Protein AF-A0A7C6PXU7-F1 (afdb_monomer)

pLDDT: mean 91.39, std 9.28, range [48.44, 97.75]

Radius of gyration: 10.68 Å; Cα contacts (8 Å, |Δi|>4): 41; chains: 1; bounding box: 27×23×22 Å

Structure (mmCIF, N/CA/C/O backbone):
data_AF-A0A7C6PXU7-F1
#
_entry.id   AF-A0A7C6PXU7-F1
#
loop_
_atom_site.group_PDB
_atom_site.id
_atom_site.type_symbol
_atom_site.label_atom_id
_atom_site.label_alt_id
_atom_site.label_comp_id
_atom_site.label_asym_id
_atom_site.label_entity_id
_atom_site.label_seq_id
_atom_site.pdbx_PDB_ins_code
_atom_site.Cartn_x
_atom_site.Cartn_y
_atom_site.Cartn_z
_atom_site.occupancy
_atom_site.B_iso_or_equiv
_atom_site.auth_seq_id
_atom_site.auth_comp_id
_atom_site.auth_asym_id
_atom_site.auth_atom_id
_atom_site.pdbx_PDB_model_num
ATOM 1 N N . MET A 1 1 ? 15.544 14.865 -9.515 1.00 48.44 1 MET A N 1
ATOM 2 C CA . MET A 1 1 ? 14.123 14.773 -9.120 1.00 48.44 1 MET A CA 1
ATOM 3 C C . MET A 1 1 ? 13.889 13.312 -8.779 1.00 48.44 1 MET A C 1
ATOM 5 O O . MET A 1 1 ? 13.973 12.494 -9.683 1.00 48.44 1 MET A O 1
ATOM 9 N N . GLU A 1 2 ? 13.756 12.951 -7.503 1.00 62.03 2 GLU A N 1
ATOM 10 C CA . GLU A 1 2 ? 13.457 11.555 -7.161 1.00 62.03 2 GLU A CA 1
ATOM 11 C C . GLU A 1 2 ? 11.979 11.288 -7.439 1.00 62.03 2 GLU A C 1
ATOM 13 O O . GLU A 1 2 ? 11.094 11.893 -6.830 1.00 62.03 2 GLU A O 1
ATOM 18 N N . PHE A 1 3 ? 11.708 10.423 -8.412 1.00 69.06 3 PHE A N 1
ATOM 19 C CA . PHE A 1 3 ? 10.358 9.954 -8.672 1.00 69.06 3 PHE A CA 1
ATOM 20 C C . PHE A 1 3 ? 10.010 8.909 -7.618 1.00 69.06 3 PHE A C 1
ATOM 22 O O . PHE A 1 3 ? 10.648 7.862 -7.551 1.00 69.06 3 PHE A O 1
ATOM 29 N N . SER A 1 4 ? 8.986 9.184 -6.809 1.00 80.38 4 SER A N 1
ATOM 30 C CA . SER A 1 4 ? 8.469 8.195 -5.866 1.00 80.38 4 SER A CA 1
ATOM 31 C C . SER A 1 4 ? 7.972 6.969 -6.626 1.00 80.38 4 SER A C 1
ATOM 33 O O . SER A 1 4 ? 7.174 7.103 -7.563 1.00 80.38 4 SER 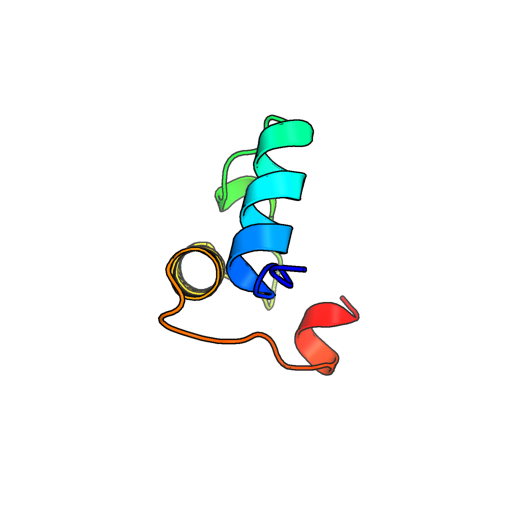A O 1
ATOM 35 N N . THR A 1 5 ? 8.368 5.784 -6.182 1.00 91.50 5 THR A N 1
ATOM 36 C CA . THR A 1 5 ? 7.808 4.520 -6.661 1.00 91.50 5 THR A CA 1
ATOM 37 C C . THR A 1 5 ? 6.294 4.470 -6.419 1.00 91.50 5 THR A C 1
ATOM 39 O O . THR A 1 5 ? 5.741 5.193 -5.581 1.00 91.50 5 THR A O 1
ATOM 42 N N . GLN A 1 6 ? 5.594 3.580 -7.127 1.00 92.06 6 GLN A N 1
ATOM 43 C CA . GLN A 1 6 ? 4.158 3.358 -6.907 1.00 92.06 6 GLN A CA 1
ATOM 44 C C . GLN A 1 6 ? 3.847 3.042 -5.434 1.00 92.06 6 GLN A C 1
ATOM 46 O O . GLN A 1 6 ? 2.885 3.573 -4.880 1.00 92.06 6 GLN A O 1
ATOM 51 N N . GLY A 1 7 ? 4.691 2.231 -4.786 1.00 94.88 7 GLY A N 1
ATOM 52 C CA . GLY A 1 7 ? 4.550 1.858 -3.379 1.00 94.88 7 GLY A CA 1
ATOM 53 C C . GLY A 1 7 ? 4.719 3.025 -2.415 1.00 94.88 7 GLY A C 1
ATOM 54 O O . GLY A 1 7 ? 3.917 3.192 -1.495 1.00 94.88 7 GLY A O 1
ATOM 55 N N . GLU A 1 8 ? 5.712 3.880 -2.649 1.00 95.31 8 GLU A N 1
ATOM 56 C CA . GLU A 1 8 ? 5.923 5.089 -1.850 1.00 95.31 8 GLU A CA 1
ATOM 57 C C . GLU A 1 8 ? 4.775 6.080 -2.015 1.00 95.31 8 GLU A C 1
ATOM 59 O O . GLU A 1 8 ? 4.294 6.642 -1.027 1.00 95.31 8 GLU A O 1
ATOM 64 N N . ARG A 1 9 ? 4.280 6.252 -3.247 1.00 94.12 9 ARG A N 1
ATOM 65 C CA . ARG A 1 9 ? 3.128 7.110 -3.531 1.00 94.12 9 ARG A CA 1
ATOM 66 C C . ARG A 1 9 ? 1.863 6.589 -2.850 1.00 94.12 9 ARG A C 1
ATOM 68 O O . ARG A 1 9 ? 1.180 7.371 -2.188 1.00 94.12 9 ARG A O 1
ATOM 75 N N . LEU A 1 10 ? 1.588 5.285 -2.944 1.00 94.88 10 LEU A N 1
ATOM 76 C CA . LEU A 1 10 ? 0.460 4.636 -2.267 1.00 94.88 10 LEU A CA 1
ATOM 77 C C . LEU A 1 10 ? 0.536 4.844 -0.749 1.00 94.88 10 LEU A C 1
ATOM 79 O O . LEU A 1 10 ? -0.416 5.327 -0.132 1.00 94.88 10 LEU A O 1
ATOM 83 N N . LYS A 1 11 ? 1.701 4.561 -0.153 1.00 96.12 11 LYS A N 1
ATOM 84 C CA . LYS A 1 11 ? 1.941 4.721 1.285 1.00 96.12 11 LYS A CA 1
ATOM 85 C C . LYS A 1 11 ? 1.756 6.165 1.737 1.00 96.12 11 LYS A C 1
ATOM 87 O O . LYS A 1 11 ? 1.151 6.406 2.784 1.00 96.12 11 LYS A O 1
ATOM 92 N N . LYS A 1 12 ? 2.254 7.126 0.953 1.00 96.00 12 LYS A N 1
ATOM 93 C CA . LYS A 1 12 ? 2.114 8.560 1.227 1.00 96.00 12 LYS A CA 1
ATOM 94 C C . LYS A 1 12 ? 0.644 8.974 1.242 1.00 96.00 12 LYS A C 1
ATOM 96 O O . LYS A 1 12 ? 0.201 9.546 2.236 1.00 96.00 12 LYS A O 1
ATOM 101 N N . ILE A 1 13 ? -0.118 8.629 0.203 1.00 95.44 13 ILE A N 1
ATOM 102 C CA . ILE A 1 13 ? -1.551 8.950 0.106 1.00 95.44 13 ILE A CA 1
ATOM 103 C C . ILE A 1 13 ? -2.320 8.323 1.273 1.00 95.44 13 ILE A C 1
ATOM 105 O O . ILE A 1 13 ? -3.034 9.026 1.985 1.00 95.44 13 ILE A O 1
ATOM 109 N N . ARG A 1 14 ? -2.106 7.031 1.556 1.00 96.81 14 ARG A N 1
ATOM 110 C CA . ARG A 1 14 ? -2.770 6.344 2.674 1.00 96.81 14 ARG A CA 1
ATOM 111 C C . ARG A 1 14 ? -2.523 7.042 4.013 1.00 96.81 14 ARG A C 1
ATOM 113 O O . ARG A 1 14 ? -3.438 7.186 4.823 1.00 96.81 14 ARG A O 1
ATOM 120 N N . LYS A 1 15 ? -1.279 7.460 4.265 1.00 97.44 15 LYS A N 1
ATOM 121 C CA . LYS A 1 15 ? -0.901 8.171 5.493 1.00 97.44 15 LYS A CA 1
ATOM 122 C C . LYS A 1 15 ? -1.512 9.569 5.559 1.00 97.44 15 LYS A C 1
ATOM 124 O O . LYS A 1 15 ? -1.973 9.943 6.634 1.00 97.44 15 LYS A O 1
ATOM 129 N N . MET A 1 16 ? -1.568 10.297 4.442 1.00 97.44 16 MET A N 1
ATOM 130 C CA . MET A 1 16 ? -2.248 11.597 4.359 1.00 97.44 16 MET A CA 1
ATOM 131 C C . MET A 1 16 ? -3.737 11.478 4.700 1.00 97.44 16 MET A C 1
ATOM 133 O O . MET A 1 16 ? -4.259 12.297 5.450 1.00 97.44 16 MET A O 1
ATOM 137 N N . LEU A 1 17 ? -4.389 10.412 4.231 1.00 97.19 17 LEU A N 1
ATOM 138 C CA . LEU A 1 17 ? -5.789 10.101 4.534 1.00 97.19 17 LEU A CA 1
ATOM 139 C C . LEU A 1 17 ? -5.994 9.469 5.923 1.00 97.19 17 LEU A C 1
ATOM 141 O O . LEU A 1 17 ? -7.119 9.155 6.294 1.00 97.19 17 LEU A O 1
ATOM 145 N N . LYS A 1 18 ? -4.922 9.268 6.705 1.00 97.62 18 LYS A N 1
ATOM 146 C CA . LYS A 1 18 ? -4.935 8.616 8.029 1.00 97.62 18 LYS A CA 1
ATOM 147 C C . LYS A 1 18 ? -5.560 7.211 8.034 1.00 97.62 18 LYS A C 1
ATOM 149 O O . LYS A 1 18 ? -6.049 6.754 9.063 1.00 97.62 18 LYS A O 1
ATOM 154 N N . MET A 1 19 ? -5.464 6.490 6.918 1.00 97.12 19 ME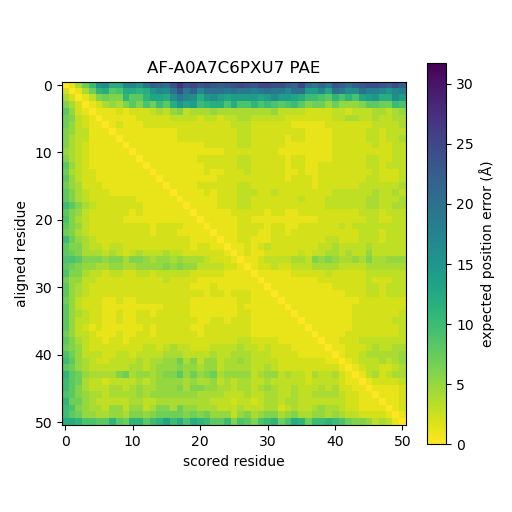T A N 1
ATOM 155 C CA . MET A 1 19 ? -6.027 5.147 6.764 1.00 97.12 19 MET A CA 1
ATOM 156 C C . MET A 1 19 ? -5.035 4.043 7.167 1.00 97.12 19 MET A C 1
ATOM 158 O O . MET A 1 19 ? -3.810 4.133 6.991 1.00 97.12 19 MET A O 1
ATOM 162 N N . LYS A 1 20 ? -5.560 2.932 7.674 1.00 97.75 20 LYS A N 1
ATOM 163 C CA . LYS A 1 20 ? -4.871 1.647 7.844 1.00 97.75 20 LYS A CA 1
ATOM 164 C C . LYS A 1 20 ? -4.903 0.881 6.520 1.00 97.75 20 LYS A C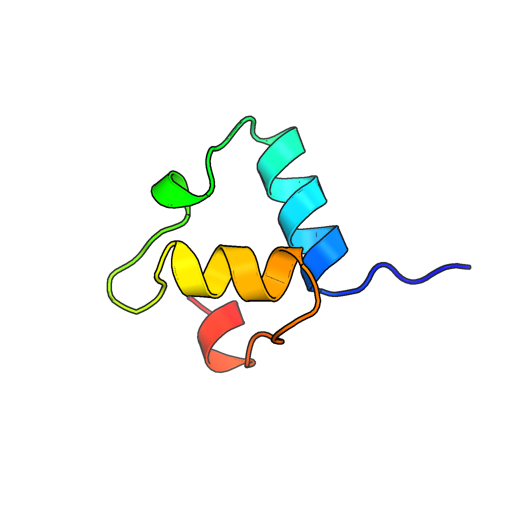 1
ATOM 166 O O . LYS A 1 20 ? -5.834 1.007 5.739 1.00 97.75 20 LYS A O 1
ATOM 171 N N . GLN A 1 21 ? -3.920 0.011 6.278 1.00 96.94 21 GLN A N 1
ATOM 172 C CA . GLN A 1 21 ? -3.884 -0.811 5.052 1.00 96.94 21 GLN A CA 1
ATOM 173 C C . GLN A 1 21 ? -5.148 -1.670 4.883 1.00 96.94 21 GLN A C 1
ATOM 175 O O . GLN A 1 21 ? -5.606 -1.880 3.772 1.00 96.94 21 GLN A O 1
ATOM 180 N N . ARG A 1 22 ? -5.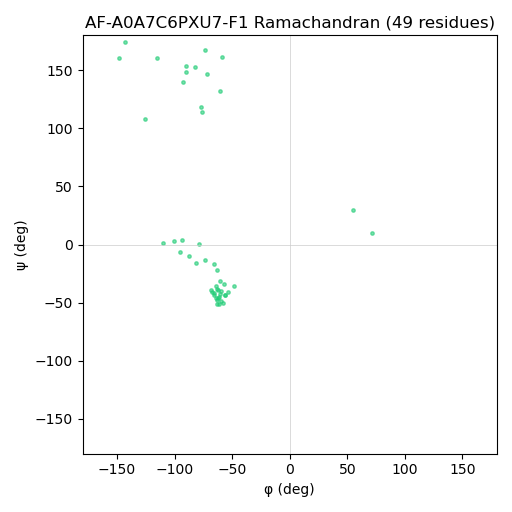737 -2.143 5.990 1.00 97.06 22 ARG A N 1
ATOM 181 C CA . ARG A 1 22 ? -6.969 -2.945 5.964 1.00 97.06 22 ARG A CA 1
ATOM 182 C C . ARG A 1 22 ? -8.186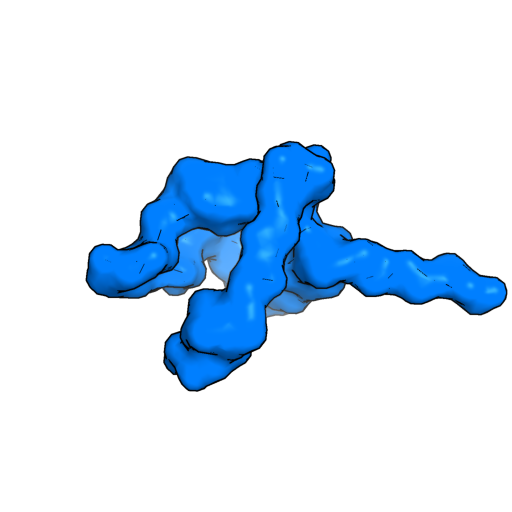 -2.195 5.411 1.00 97.06 22 ARG A C 1
ATOM 184 O O . ARG A 1 22 ? -9.137 -2.846 5.009 1.00 97.06 22 ARG A O 1
ATOM 191 N N . GLU A 1 23 ? -8.153 -0.864 5.444 1.00 96.44 23 GLU A N 1
ATOM 192 C CA . GLU A 1 23 ? -9.229 0.018 4.974 1.00 96.44 23 GLU A CA 1
ATOM 193 C C . GLU A 1 23 ? -9.101 0.324 3.476 1.00 96.44 23 GLU A C 1
ATOM 195 O O . GLU A 1 23 ? -10.019 0.878 2.895 1.00 96.44 23 GLU A O 1
ATOM 200 N N . LEU A 1 24 ? -7.978 -0.051 2.851 1.00 93.50 24 LEU A N 1
ATOM 201 C CA . LEU A 1 24 ? -7.796 -0.039 1.394 1.00 93.50 24 LEU A CA 1
ATOM 202 C C . LEU A 1 24 ? -8.131 -1.394 0.753 1.00 93.50 24 LEU A C 1
ATOM 204 O O . LEU A 1 24 ? -7.869 -1.596 -0.428 1.00 93.50 24 LEU A O 1
ATOM 208 N N . GLN A 1 25 ? -8.608 -2.356 1.546 1.00 93.94 25 GLN A N 1
ATOM 209 C CA . GLN A 1 25 ? -8.961 -3.666 1.021 1.00 93.94 25 GLN A CA 1
ATOM 210 C C . GLN A 1 25 ? -10.232 -3.590 0.198 1.00 93.94 25 GLN A C 1
ATOM 212 O O . GLN A 1 25 ? -11.162 -2.866 0.542 1.00 93.94 25 GLN A O 1
ATOM 217 N N . ASP A 1 26 ? -10.275 -4.434 -0.816 1.00 92.19 26 ASP A N 1
ATOM 218 C CA . ASP A 1 26 ? -11.450 -4.668 -1.634 1.00 92.19 26 ASP A CA 1
ATOM 219 C C . ASP A 1 26 ? -11.511 -6.159 -1.998 1.00 92.19 26 ASP A C 1
ATOM 221 O O . ASP A 1 26 ? -10.582 -6.919 -1.704 1.00 92.19 26 ASP A O 1
ATOM 225 N N . LYS A 1 27 ? -12.582 -6.599 -2.659 1.00 89.69 27 LYS A N 1
ATOM 226 C CA . LYS A 1 27 ? -12.820 -7.986 -3.076 1.00 89.69 27 LYS A CA 1
ATOM 227 C C . LYS A 1 27 ? -11.609 -8.613 -3.776 1.00 89.69 27 LYS A C 1
ATOM 229 O O . LYS A 1 27 ? -11.336 -9.792 -3.572 1.00 89.69 27 LYS A O 1
ATOM 234 N N . ASN A 1 28 ? -10.874 -7.817 -4.554 1.00 88.25 28 ASN A N 1
ATOM 235 C CA . ASN A 1 28 ? -9.703 -8.252 -5.320 1.00 88.25 28 ASN A CA 1
ATOM 236 C C . ASN A 1 28 ? -8.371 -7.694 -4.782 1.00 88.25 28 ASN A C 1
ATOM 238 O O . ASN A 1 28 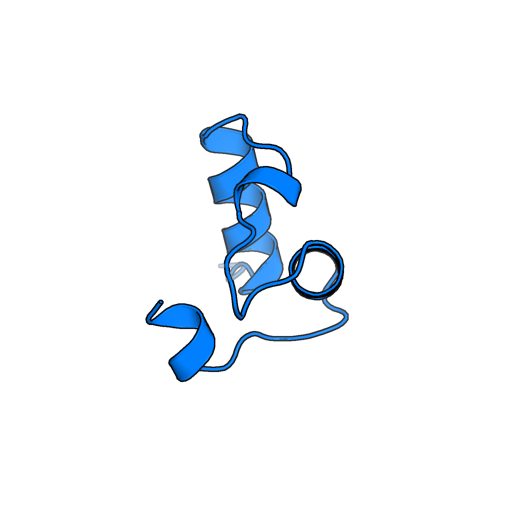? -7.316 -7.969 -5.350 1.00 88.25 28 ASN A O 1
ATOM 242 N N . ILE A 1 29 ? -8.393 -6.919 -3.692 1.00 92.81 29 ILE A N 1
ATOM 243 C CA . ILE A 1 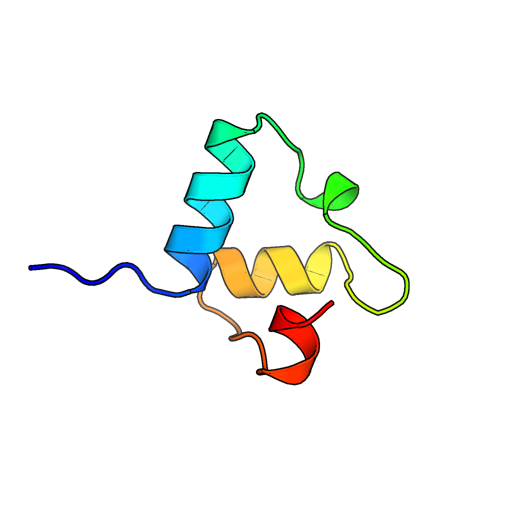29 ? -7.215 -6.248 -3.128 1.00 92.81 29 ILE A CA 1
ATOM 244 C C . ILE A 1 29 ? -7.092 -6.623 -1.653 1.00 92.81 29 ILE A C 1
ATOM 246 O O . ILE A 1 29 ? -7.840 -6.159 -0.794 1.00 92.81 29 ILE A O 1
ATOM 250 N N . THR A 1 30 ? -6.099 -7.451 -1.331 1.00 96.12 30 THR A N 1
ATOM 251 C CA . THR A 1 30 ? -5.863 -7.890 0.051 1.00 96.12 30 THR A CA 1
ATOM 252 C C . THR A 1 30 ? -4.912 -6.951 0.792 1.00 96.12 30 THR A C 1
ATOM 254 O O . THR A 1 30 ? -4.016 -6.336 0.207 1.00 96.12 30 THR A O 1
ATOM 257 N N . ARG A 1 31 ? -5.015 -6.894 2.127 1.00 96.44 31 ARG A N 1
ATOM 258 C CA . ARG A 1 31 ? -4.072 -6.125 2.963 1.00 96.44 31 ARG A CA 1
ATOM 259 C C . ARG A 1 31 ? -2.629 -6.620 2.820 1.00 96.44 31 ARG A C 1
ATOM 261 O O . ARG A 1 31 ? -1.700 -5.822 2.930 1.00 96.44 31 ARG A O 1
ATOM 268 N N . GLY A 1 32 ? -2.438 -7.918 2.572 1.00 97.25 32 GLY A N 1
ATOM 269 C CA . GLY A 1 32 ? -1.124 -8.498 2.283 1.00 97.25 32 GLY A CA 1
ATOM 270 C C . GLY A 1 32 ? -0.528 -7.927 0.999 1.00 97.25 32 GLY A C 1
ATOM 271 O O . GLY A 1 32 ? 0.603 -7.447 1.011 1.00 97.25 32 GLY A O 1
ATOM 272 N N . PHE A 1 33 ? -1.320 -7.881 -0.072 1.00 96.00 33 PHE A N 1
ATOM 273 C CA . PHE A 1 33 ? -0.911 -7.301 -1.347 1.00 96.00 33 PHE A CA 1
ATOM 274 C C . PHE A 1 33 ? -0.560 -5.809 -1.232 1.00 96.00 33 PHE A C 1
ATOM 276 O O . PHE A 1 33 ? 0.527 -5.405 -1.643 1.00 96.00 33 PHE A O 1
ATOM 283 N N . ILE A 1 34 ? -1.387 -5.017 -0.542 1.00 96.44 34 ILE A N 1
ATOM 284 C CA . ILE A 1 34 ? -1.081 -3.609 -0.227 1.00 96.44 34 ILE A CA 1
ATOM 285 C C . ILE A 1 34 ? 0.253 -3.484 0.522 1.00 96.44 34 ILE A C 1
ATOM 287 O O . ILE A 1 34 ? 1.073 -2.625 0.203 1.00 96.44 34 ILE A O 1
ATOM 291 N N . SER A 1 35 ? 0.509 -4.357 1.502 1.00 97.44 35 SER A N 1
ATOM 292 C CA . SER A 1 35 ? 1.776 -4.358 2.240 1.00 97.44 35 SER A CA 1
ATOM 293 C C . SER A 1 35 ? 2.979 -4.693 1.354 1.00 97.44 35 SER A C 1
ATOM 295 O O . SER A 1 35 ? 4.057 -4.139 1.570 1.00 97.44 35 SER A O 1
ATOM 297 N N . MET A 1 36 ? 2.826 -5.590 0.377 1.00 96.69 36 MET A N 1
ATOM 298 C CA . MET A 1 36 ? 3.892 -5.911 -0.575 1.00 96.69 36 MET A CA 1
ATOM 299 C C . MET A 1 36 ? 4.196 -4.726 -1.494 1.00 96.69 36 MET A C 1
ATOM 301 O O . MET A 1 36 ? 5.368 -4.419 -1.702 1.00 96.69 36 MET A O 1
ATOM 305 N N . ILE A 1 37 ? 3.167 -4.011 -1.958 1.00 95.62 37 ILE A N 1
ATOM 306 C CA . ILE A 1 37 ? 3.335 -2.789 -2.754 1.00 95.62 37 ILE A CA 1
ATOM 307 C C . ILE A 1 37 ? 4.046 -1.700 -1.941 1.00 95.62 37 ILE A C 1
ATOM 309 O O . ILE A 1 37 ? 5.070 -1.176 -2.369 1.00 95.62 37 ILE A O 1
ATOM 313 N N . GLU A 1 38 ? 3.569 -1.391 -0.730 1.00 95.94 38 GLU A N 1
ATOM 314 C CA . GLU A 1 38 ? 4.160 -0.339 0.119 1.00 95.94 38 GLU A CA 1
ATOM 315 C C . GLU A 1 38 ? 5.589 -0.643 0.601 1.00 95.94 38 GLU A C 1
ATOM 317 O O . GLU A 1 38 ? 6.273 0.262 1.085 1.00 95.94 38 GLU A O 1
ATOM 322 N N . SER A 1 39 ? 6.026 -1.903 0.523 1.00 96.06 39 SER A N 1
ATOM 323 C CA . SER A 1 39 ? 7.387 -2.337 0.869 1.00 96.06 39 SER A CA 1
ATOM 324 C C . SER A 1 39 ? 8.289 -2.544 -0.350 1.00 96.06 39 SER A C 1
ATOM 326 O O . SER A 1 39 ? 9.427 -2.975 -0.184 1.00 96.06 39 SER A O 1
ATOM 328 N N . GLY A 1 40 ? 7.793 -2.264 -1.561 1.00 94.19 40 GLY A N 1
ATOM 329 C CA . GLY A 1 40 ? 8.545 -2.431 -2.806 1.00 94.19 40 GLY A CA 1
ATOM 330 C C . GLY A 1 40 ? 8.771 -3.888 -3.221 1.00 94.19 40 GLY A C 1
ATOM 331 O O . GLY A 1 40 ? 9.535 -4.146 -4.142 1.00 94.19 40 GLY A O 1
ATOM 332 N N . ARG A 1 41 ? 8.114 -4.851 -2.561 1.00 93.50 41 ARG A N 1
ATOM 333 C CA . ARG A 1 41 ? 8.220 -6.286 -2.883 1.00 93.50 41 ARG A CA 1
ATOM 334 C C . ARG A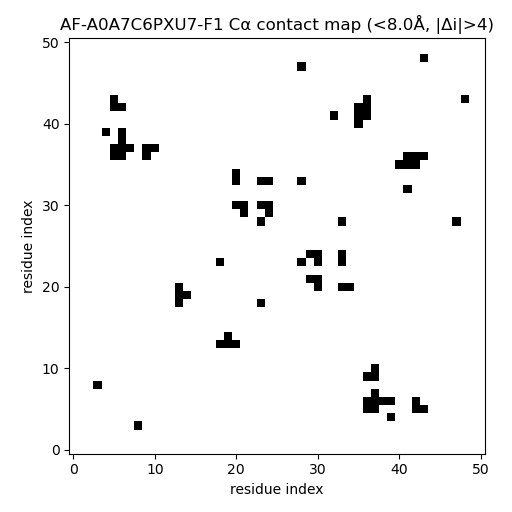 1 41 ? 7.333 -6.706 -4.052 1.00 93.50 41 ARG A C 1
ATOM 336 O O . ARG A 1 41 ? 7.502 -7.797 -4.583 1.00 93.50 41 ARG A O 1
ATOM 343 N N . SER A 1 42 ? 6.360 -5.877 -4.414 1.00 93.75 42 SER A N 1
ATOM 344 C CA . SER A 1 42 ? 5.458 -6.101 -5.539 1.00 93.75 42 SER A CA 1
ATOM 345 C C . SER A 1 42 ? 5.057 -4.764 -6.158 1.00 93.75 42 SER A C 1
ATOM 347 O O . SER A 1 42 ? 5.179 -3.714 -5.526 1.00 93.75 42 SER A O 1
ATOM 349 N N . THR A 1 43 ? 4.578 -4.802 -7.394 1.00 91.69 43 THR A N 1
ATOM 350 C CA . THR A 1 43 ? 4.013 -3.654 -8.107 1.00 91.69 43 THR A CA 1
ATOM 351 C C . THR A 1 43 ? 2.534 -3.904 -8.371 1.00 91.69 43 THR A C 1
ATOM 353 O O . THR A 1 43 ? 2.061 -5.039 -8.305 1.00 91.69 43 THR A O 1
ATOM 356 N N . MET A 1 44 ? 1.778 -2.840 -8.643 1.00 89.25 44 MET A N 1
ATOM 357 C CA . MET A 1 44 ? 0.382 -2.985 -9.057 1.00 89.25 44 MET A CA 1
ATOM 358 C C . MET A 1 44 ? 0.289 -3.018 -10.581 1.00 89.25 44 MET A C 1
ATOM 360 O O . MET A 1 44 ? 0.977 -2.258 -11.270 1.00 89.25 44 MET A O 1
ATOM 364 N N . SER A 1 45 ? -0.580 -3.880 -11.104 1.00 90.50 45 SER A N 1
ATOM 365 C CA . SER A 1 45 ? -0.936 -3.858 -12.520 1.00 90.50 45 SER A CA 1
ATOM 366 C C . SER A 1 45 ? -1.848 -2.663 -12.828 1.00 90.50 45 SER A C 1
ATOM 368 O O . SER A 1 45 ? -2.386 -2.025 -11.917 1.00 90.50 45 SER A O 1
ATOM 370 N N . LYS A 1 46 ? -2.048 -2.355 -14.114 1.00 88.00 46 LYS A N 1
ATOM 371 C CA . LYS A 1 46 ? -2.976 -1.286 -14.517 1.00 88.00 46 LYS A CA 1
ATOM 372 C C . LYS A 1 46 ? -4.410 -1.605 -14.105 1.00 88.00 46 LYS A C 1
ATOM 374 O O . LYS A 1 46 ? -5.117 -0.715 -13.654 1.00 88.00 46 LYS A O 1
ATOM 379 N N . GLU A 1 47 ? -4.798 -2.871 -14.207 1.00 88.25 47 GLU A N 1
ATOM 380 C CA . GLU A 1 47 ? -6.124 -3.368 -13.843 1.00 88.25 47 GLU A CA 1
ATOM 381 C C . GLU A 1 47 ? -6.375 -3.142 -12.350 1.00 88.25 47 GLU A C 1
ATOM 383 O 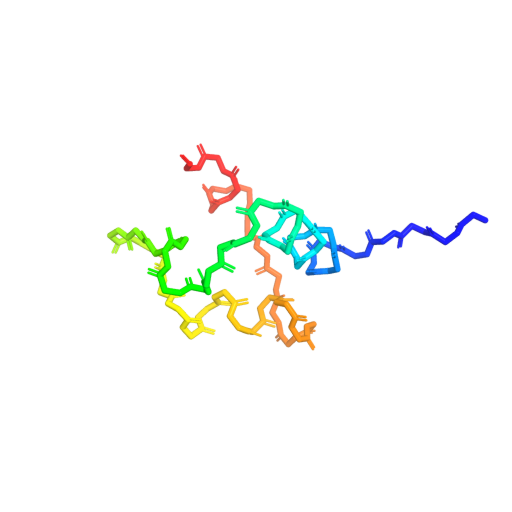O . GLU A 1 47 ? -7.398 -2.587 -11.969 1.00 88.25 47 GLU A O 1
ATOM 388 N N . THR A 1 48 ? -5.390 -3.473 -11.510 1.00 87.38 48 THR A N 1
ATOM 389 C CA . THR A 1 48 ? -5.445 -3.223 -10.062 1.00 87.38 48 THR A CA 1
ATOM 390 C C . THR A 1 48 ? -5.538 -1.730 -9.740 1.00 87.38 48 THR A C 1
ATOM 392 O O . THR A 1 48 ? -6.250 -1.345 -8.823 1.00 87.38 48 THR A O 1
ATOM 395 N N . ALA A 1 49 ? -4.812 -0.885 -10.476 1.00 86.19 49 ALA A N 1
ATOM 396 C CA . ALA A 1 49 ? -4.809 0.562 -10.268 1.00 86.19 49 ALA A CA 1
ATOM 397 C C . ALA A 1 49 ? -6.094 1.264 -10.752 1.00 86.19 49 ALA A C 1
ATOM 399 O O . ALA A 1 49 ? -6.276 2.442 -10.456 1.00 86.19 49 ALA A O 1
ATOM 400 N N . SER A 1 50 ? -6.927 0.573 -11.538 1.00 85.44 50 SER A N 1
ATOM 401 C CA . SER A 1 50 ? -8.173 1.104 -12.111 1.00 85.44 50 SER A CA 1
ATOM 402 C C . SER A 1 50 ? -9.432 0.795 -11.299 1.00 85.44 50 SER A C 1
ATOM 404 O O . SER A 1 50 ? -10.502 1.279 -11.665 1.00 85.44 50 SER A O 1
ATOM 406 N N . VAL A 1 51 ? -9.300 -0.016 -10.242 1.00 76.50 51 VAL A N 1
ATOM 407 C CA . VAL A 1 51 ? -10.360 -0.297 -9.259 1.00 76.50 51 VAL A CA 1
ATOM 408 C C . VAL A 1 51 ? -10.544 0.916 -8.354 1.00 76.50 51 VAL A C 1
ATOM 410 O O . VAL A 1 51 ? -11.711 1.305 -8.141 1.00 76.50 51 VAL A O 1
#

Secondary structure (DSSP, 8-state):
--PPPHHHHHHHHHHHTT--GGGG-BTTB-HHHHHHHHTTS----HHHHT-

Solvent-accessible surface area (backbone atoms only — not comparable to full-atom values): 3188 Å² total; per-residue (Å²): 131,89,78,71,49,74,22,54,49,50,47,49,52,37,54,73,70,70,54,56,64,71,75,69,43,50,101,91,37,50,45,67,56,54,51,30,21,53,66,69,76,42,80,80,54,71,71,68,73,69,112

Foldseek 3Di:
DDDDAPLRVLVVVCVVVVHDLCVVDDPPRHSVNNVCSVVVVDHDDPVRVVD

Mean predicted aligned error: 3.52 Å

Nearest PDB structures (foldseek):
  4yv9-assembly1_B  TM=9.132E-01  e=1.097E-01  Streptococcus dysgalactiae
  7zcv-assembly1_A  TM=9.296E-01  e=2.186E-01  Streptococcus pneumoniae
  4yv9-assembly2_D  TM=9.158E-01  e=2.342E-01  Streptococcus dysgalactiae
  4yv6-assembly2_D  TM=9.093E-01  e=2.688E-01  Streptococcus dysgalactiae
  5w4m-assembly1_A  TM=9.147E-01  e=3.306E-01  Streptococcus dysgalactiae

Sequence (51 aa):
MEFSTQGERLKKIRKMLKMKQRELQDKNITRGFISMIESGRSTMSKETASV